Protein AF-A0A800F023-F1 (afdb_monomer)

Solvent-accessible surface area (backbone atoms only — not comparable to full-atom values): 8109 Å² total; per-residue (Å²): 129,87,85,79,75,90,82,80,69,83,89,68,73,66,94,81,78,78,94,58,83,78,62,65,75,63,49,53,81,76,68,58,98,75,68,82,88,55,88,77,64,80,80,66,71,91,44,72,66,50,50,49,52,49,56,52,50,32,42,39,97,89,30,45,70,64,63,44,70,59,45,75,77,73,42,48,64,57,52,52,48,33,52,49,50,31,49,48,19,59,75,70,68,37,67,69,53,32,56,52,28,49,50,54,40,48,51,47,54,46,51,49,26,51,53,31,42,76,70,69,72,48,41,60,68,52,66,76,66,108

Secondary structure (DSSP, 8-state):
-------S-TT---SS---S-TTHHHHHHHH-TT-TTS---SS----HHHHHHHHHHHHSTTS-HHHHH--TTTTHHHHHHHHHHHHHHHHHT-HHHHHHHHHHHHHHHHHHHHHHHHHTS--HHHHHH-

pLDDT: mean 74.65, std 25.83, range [29.56, 98.5]

Nearest PDB structures (foldseek):
  7yh5-assembly1_A  TM=7.026E-01  e=1.419E-05  Mycobacterium tuberculosis
  7yh5-assembly2_D  TM=7.057E-01  e=1.051E-04  Mycobacterium tuberculosis
  6j22-assembly1_B  TM=7.264E-01  e=2.817E-01  Shigella flexneri
  6j22-assembly1_A  TM=6.814E-01  e=2.241E-01  Shigella flexneri
  6j2l-assembly1_B  TM=6.355E-01  e=2.116E-01  Shigella flexneri

Radius of gyration: 15.61 Å; Cα contacts (8 Å, |Δi|>4): 73; chains: 1; bounding box: 34×39×36 Å

Mean predicted aligned error: 10.94 Å

Foldseek 3Di:
DDPDDDDDDLVDDDPDDPPDPDPCVPVVVVPDPPPPVDDDPPPDPPDLVVLLVVLVQLLDPPHRPVSVPDDPVNCVVVLVVLVVQCVVCVVVVPPVSNVVSVVSNSSSVSSHQVNCVVVVHHHVVVVVVD

Structure (mmCIF, N/CA/C/O backbone):
data_AF-A0A800F023-F1
#
_entry.id   AF-A0A800F023-F1
#
loop_
_atom_site.group_PDB
_atom_site.id
_atom_site.type_symbol
_atom_site.label_atom_id
_atom_site.label_alt_id
_atom_site.label_comp_id
_atom_site.label_asym_id
_atom_site.label_entity_id
_atom_site.label_seq_id
_atom_site.pdbx_PDB_ins_code
_atom_site.Cartn_x
_atom_site.Cartn_y
_atom_site.Cartn_z
_atom_site.occupancy
_atom_site.B_iso_or_equiv
_atom_site.auth_seq_id
_atom_site.auth_comp_id
_atom_site.auth_asym_id
_atom_site.auth_atom_id
_atom_site.pdbx_PDB_model_num
ATOM 1 N N . MET A 1 1 ? 2.637 20.011 20.892 1.00 30.45 1 MET A N 1
ATOM 2 C CA . MET A 1 1 ? 3.467 18.819 20.607 1.00 30.45 1 MET A CA 1
ATOM 3 C C . MET A 1 1 ? 4.332 19.155 19.400 1.00 30.45 1 MET A C 1
ATOM 5 O O . MET A 1 1 ? 3.862 19.949 18.590 1.00 30.45 1 MET A O 1
ATOM 9 N N . PRO A 1 2 ? 5.614 18.758 19.343 1.00 33.56 2 PRO A N 1
ATOM 10 C CA . PRO A 1 2 ? 6.570 19.409 18.455 1.00 33.56 2 PRO A CA 1
ATOM 11 C C . PRO A 1 2 ? 6.207 19.152 16.990 1.00 33.56 2 PRO A C 1
ATOM 13 O O . PRO A 1 2 ? 6.059 18.016 16.559 1.00 33.56 2 PRO A O 1
ATOM 16 N N . THR A 1 3 ? 6.065 20.237 16.235 1.00 35.31 3 THR A N 1
ATOM 17 C CA . THR A 1 3 ? 5.846 20.259 14.789 1.00 35.31 3 THR A CA 1
ATOM 18 C C . THR A 1 3 ? 7.129 19.808 14.086 1.00 35.31 3 THR A C 1
ATOM 20 O O . THR A 1 3 ? 7.993 20.630 13.768 1.00 35.31 3 THR A O 1
ATOM 23 N N . GLY A 1 4 ? 7.309 18.501 13.913 1.00 30.45 4 GLY A N 1
ATOM 24 C CA . GLY A 1 4 ? 8.456 17.938 13.206 1.00 30.45 4 GLY A CA 1
ATOM 25 C C . GLY A 1 4 ? 8.356 18.214 11.707 1.00 30.45 4 GLY A C 1
ATOM 26 O O . GLY A 1 4 ? 7.568 17.585 11.013 1.00 30.45 4 GLY A O 1
ATOM 27 N N . ARG A 1 5 ? 9.147 19.160 11.189 1.00 31.42 5 ARG A N 1
ATOM 28 C CA . ARG A 1 5 ? 9.413 19.265 9.746 1.00 31.42 5 ARG A CA 1
ATOM 29 C C . ARG A 1 5 ? 10.478 18.241 9.377 1.00 31.42 5 ARG A C 1
ATOM 31 O O . ARG A 1 5 ? 11.547 18.235 9.984 1.00 31.42 5 ARG A O 1
ATOM 38 N N . CYS A 1 6 ? 10.229 17.442 8.349 1.00 35.22 6 CYS A N 1
ATOM 39 C CA . CYS A 1 6 ? 11.271 16.635 7.730 1.00 35.22 6 CYS A CA 1
ATOM 40 C C . CYS A 1 6 ? 12.153 17.539 6.860 1.00 35.22 6 CYS A C 1
ATOM 42 O O . CYS A 1 6 ? 11.709 18.066 5.844 1.00 35.22 6 CYS A O 1
ATOM 44 N N . TYR A 1 7 ? 13.398 17.740 7.284 1.00 32.88 7 TYR A N 1
ATOM 45 C CA . TYR A 1 7 ? 14.463 18.314 6.466 1.00 32.88 7 TYR A CA 1
ATOM 46 C C . TYR A 1 7 ? 15.395 17.172 6.043 1.00 32.88 7 TYR A C 1
ATOM 48 O O . TYR A 1 7 ? 15.938 16.498 6.915 1.00 32.88 7 TYR A O 1
ATOM 56 N N . GLY A 1 8 ? 15.590 16.950 4.738 1.00 37.47 8 GLY A N 1
ATOM 57 C CA . GLY A 1 8 ? 16.580 15.985 4.240 1.00 37.47 8 GLY A CA 1
ATOM 58 C C . GLY A 1 8 ? 16.325 15.484 2.817 1.00 37.47 8 GLY A C 1
ATOM 59 O O . GLY A 1 8 ? 15.182 15.320 2.403 1.00 37.47 8 GLY A O 1
ATOM 60 N N . ASP A 1 9 ? 17.413 15.257 2.081 1.00 38.66 9 ASP A N 1
ATOM 61 C CA . ASP A 1 9 ? 17.446 14.684 0.734 1.00 38.66 9 ASP A CA 1
ATOM 62 C C . ASP A 1 9 ? 17.118 13.177 0.782 1.00 38.66 9 ASP A C 1
ATOM 64 O O . ASP A 1 9 ? 17.792 12.412 1.478 1.00 38.66 9 ASP A O 1
ATOM 68 N N . CYS A 1 10 ? 16.092 12.753 0.033 1.00 42.31 10 CYS A N 1
ATOM 69 C CA . CYS A 1 10 ? 15.639 11.357 -0.055 1.00 42.31 10 CYS A CA 1
ATOM 70 C C . CYS A 1 10 ? 16.714 10.396 -0.592 1.00 42.31 10 CYS A C 1
ATOM 72 O O . CYS A 1 10 ? 16.550 9.184 -0.490 1.00 42.31 10 CYS A O 1
ATOM 74 N N . SER A 1 11 ? 17.815 10.911 -1.145 1.00 35.72 11 SER A N 1
ATOM 75 C CA . SER A 1 11 ? 18.904 10.108 -1.706 1.00 35.72 11 SER A CA 1
ATOM 76 C C . SER A 1 11 ? 19.918 9.574 -0.683 1.00 35.72 11 SER A C 1
ATOM 78 O O . SER A 1 11 ? 20.825 8.838 -1.068 1.00 35.72 11 SER A O 1
ATOM 80 N N . SER A 1 12 ? 19.802 9.916 0.609 1.00 38.62 12 SER A N 1
ATOM 81 C CA . SER A 1 12 ? 20.855 9.620 1.602 1.00 38.62 12 SER A CA 1
ATOM 82 C C . SER A 1 12 ? 20.393 9.014 2.932 1.00 38.62 12 SER A C 1
ATOM 84 O O . SER A 1 12 ? 21.216 8.854 3.833 1.00 38.62 12 SER A O 1
ATOM 86 N N . ALA A 1 13 ? 19.120 8.637 3.084 1.00 38.56 13 ALA A N 1
ATOM 87 C CA . ALA A 1 13 ? 18.657 8.008 4.320 1.00 38.56 13 ALA A CA 1
ATOM 88 C C . ALA A 1 13 ? 19.188 6.560 4.420 1.00 38.56 13 ALA A C 1
ATOM 90 O O . ALA A 1 13 ? 18.787 5.712 3.619 1.00 38.56 13 ALA A O 1
ATOM 91 N N . PRO A 1 14 ? 20.082 6.238 5.379 1.00 31.98 14 PRO A N 1
ATOM 92 C CA . PRO A 1 14 ? 20.448 4.856 5.632 1.00 31.98 14 PRO A CA 1
ATOM 93 C C . PRO A 1 14 ? 19.210 4.138 6.175 1.00 31.98 14 PRO A C 1
ATOM 95 O O . PRO A 1 14 ? 18.408 4.736 6.895 1.00 31.98 14 PRO A O 1
ATOM 98 N N . MET A 1 15 ? 19.057 2.851 5.846 1.00 39.56 15 MET A N 1
ATOM 99 C CA . MET A 1 15 ? 18.143 1.968 6.572 1.00 39.56 15 MET A CA 1
ATOM 100 C C . MET A 1 15 ? 18.256 2.278 8.071 1.00 39.56 15 MET A C 1
ATOM 102 O O . MET A 1 15 ? 19.366 2.218 8.599 1.00 39.56 15 MET A O 1
ATOM 106 N N . VAL A 1 16 ? 17.120 2.569 8.720 1.00 35.81 16 VAL A N 1
ATOM 107 C CA . VAL A 1 16 ? 16.912 2.743 10.174 1.00 35.81 16 VAL A CA 1
ATOM 108 C C . VAL A 1 16 ? 16.640 4.199 10.616 1.00 35.81 16 VAL A C 1
ATOM 110 O O . VAL A 1 16 ? 17.548 4.997 10.829 1.00 35.81 16 VAL A O 1
ATOM 113 N N . ARG A 1 17 ? 15.347 4.434 10.913 1.00 35.91 17 ARG A N 1
ATOM 114 C CA . ARG A 1 17 ? 14.737 5.459 11.795 1.00 35.91 17 ARG A CA 1
ATOM 115 C C . ARG A 1 17 ? 14.449 6.858 11.226 1.00 35.91 17 ARG A C 1
ATOM 117 O O . ARG A 1 17 ? 15.100 7.833 11.587 1.00 35.91 17 ARG A O 1
ATOM 124 N N . CYS A 1 18 ? 13.307 6.990 10.548 1.00 29.56 18 CYS A N 1
ATOM 125 C CA . CYS A 1 18 ? 12.357 8.039 10.941 1.00 29.56 18 CYS A CA 1
ATOM 126 C C . CYS A 1 18 ? 11.537 7.485 12.118 1.00 29.56 18 CYS A C 1
ATOM 128 O O . CYS A 1 18 ? 10.889 6.461 11.978 1.00 29.56 18 CYS A O 1
ATOM 130 N N . ASN A 1 19 ? 11.651 8.092 13.302 1.00 33.84 19 ASN A N 1
ATOM 131 C CA . ASN A 1 19 ? 10.973 7.661 14.535 1.00 33.84 19 ASN A CA 1
ATOM 132 C C . ASN A 1 19 ? 9.689 8.472 14.773 1.00 33.84 19 ASN A C 1
ATOM 134 O O . ASN A 1 19 ? 9.536 9.135 15.799 1.00 33.84 19 ASN A O 1
ATOM 138 N N . VAL A 1 20 ? 8.821 8.457 13.775 1.00 36.50 20 VAL A N 1
ATOM 139 C CA . VAL A 1 20 ? 7.411 8.857 13.816 1.00 36.50 20 VAL A CA 1
ATOM 140 C C . VAL A 1 20 ? 6.712 7.859 12.898 1.00 36.50 20 VAL A C 1
ATOM 142 O O . VAL A 1 20 ? 7.348 7.485 11.909 1.00 36.50 20 VAL A O 1
ATOM 145 N N . SER A 1 21 ? 5.509 7.389 13.251 1.00 42.50 21 SER A N 1
ATOM 146 C CA . SER A 1 21 ? 4.736 6.422 12.460 1.00 42.50 21 SER A CA 1
ATOM 147 C C . SER A 1 21 ? 4.895 6.694 10.969 1.00 42.50 21 SER A C 1
ATOM 149 O O . SER A 1 21 ? 4.976 7.848 10.520 1.00 42.50 21 SER A O 1
ATOM 151 N N . PHE A 1 22 ? 5.038 5.617 10.212 1.00 43.16 22 PHE A N 1
ATOM 152 C CA 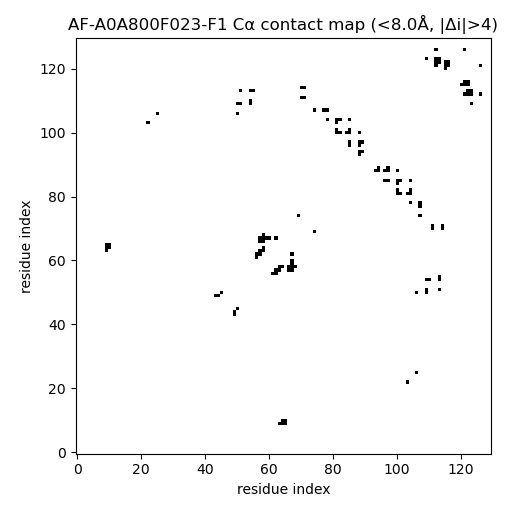. PHE A 1 22 ? 5.475 5.624 8.828 1.00 43.16 22 PHE A CA 1
ATOM 153 C C . PHE A 1 22 ? 4.495 6.196 7.764 1.00 43.16 22 PHE A C 1
ATOM 155 O O . PHE A 1 22 ? 4.951 6.240 6.613 1.00 43.16 22 PHE A O 1
ATOM 162 N N . PRO A 1 23 ? 3.279 6.759 8.027 1.00 45.22 23 PRO A N 1
ATOM 163 C CA . PRO A 1 23 ? 2.394 7.205 6.935 1.00 45.22 23 PRO A CA 1
ATOM 164 C C . PRO A 1 23 ? 2.938 8.358 6.067 1.00 45.22 23 PRO A C 1
ATOM 166 O O . PRO A 1 23 ? 2.371 8.747 5.046 1.00 45.22 23 PRO A O 1
ATOM 169 N N . CYS A 1 24 ? 4.090 8.951 6.400 1.00 41.34 24 CYS A N 1
ATOM 170 C CA . CYS A 1 24 ? 4.573 10.159 5.726 1.00 41.34 24 CYS A CA 1
ATOM 171 C C . CYS A 1 24 ? 4.951 9.975 4.233 1.00 41.34 24 CYS A C 1
ATOM 173 O O . CYS A 1 24 ? 5.175 10.978 3.551 1.00 41.34 24 CYS A O 1
ATOM 175 N N . LEU A 1 25 ? 5.042 8.747 3.704 1.00 49.44 25 LEU A N 1
ATOM 176 C CA . LEU A 1 25 ? 5.367 8.507 2.287 1.00 49.44 25 LEU A CA 1
ATOM 177 C C . LEU A 1 25 ? 4.157 8.648 1.347 1.00 49.44 25 LEU A C 1
AT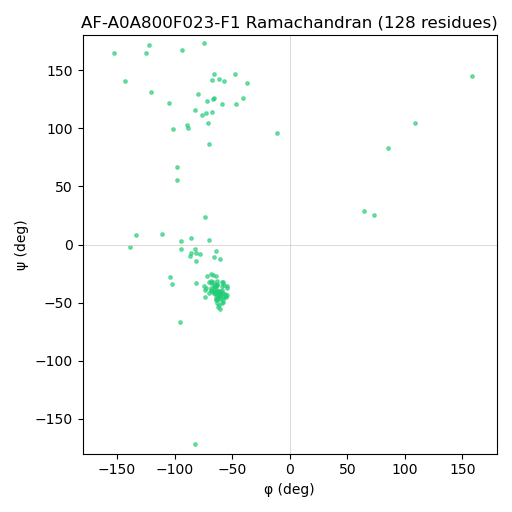OM 179 O O . LEU A 1 25 ? 4.336 9.170 0.246 1.00 49.44 25 LEU A O 1
ATOM 183 N N . VAL A 1 26 ? 2.933 8.309 1.781 1.00 46.91 26 VAL A N 1
ATOM 184 C CA . VAL A 1 26 ? 1.714 8.510 0.969 1.00 46.91 26 VAL A CA 1
ATOM 185 C C . VAL A 1 26 ? 0.902 9.736 1.401 1.00 46.91 26 VAL A C 1
ATOM 187 O O . VAL A 1 26 ? 0.452 10.463 0.507 1.00 46.91 26 VAL A O 1
ATOM 190 N N . GLN A 1 27 ? 0.841 10.114 2.693 1.00 40.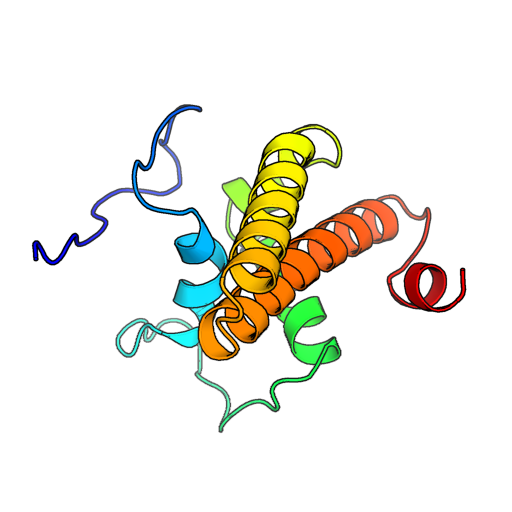03 27 GLN A N 1
ATOM 191 C CA . GLN A 1 27 ? 0.216 11.400 3.084 1.00 40.03 27 GLN A CA 1
ATOM 192 C C . GLN A 1 27 ? 0.869 12.599 2.376 1.00 40.03 27 GLN A C 1
ATOM 194 O O . GLN A 1 27 ? 0.185 13.547 1.993 1.00 40.03 27 GLN A O 1
ATOM 199 N N . ARG A 1 28 ? 2.187 12.591 2.119 1.00 38.25 28 ARG A N 1
ATOM 200 C CA . ARG A 1 28 ? 2.852 13.730 1.448 1.00 38.25 28 ARG A CA 1
ATOM 201 C C . ARG A 1 28 ? 2.378 13.983 0.019 1.00 38.25 28 ARG A C 1
ATOM 203 O O . ARG A 1 28 ? 2.438 15.133 -0.418 1.00 38.25 28 ARG A O 1
ATOM 210 N N . ALA A 1 29 ? 1.897 12.961 -0.692 1.00 41.41 29 ALA A N 1
ATOM 211 C CA . ALA A 1 29 ? 1.315 13.138 -2.023 1.00 41.41 29 ALA A CA 1
ATOM 212 C C . ALA A 1 29 ? -0.020 13.905 -1.970 1.00 41.41 29 ALA A C 1
ATOM 214 O O . ALA A 1 29 ? -0.377 14.582 -2.937 1.00 41.41 29 AL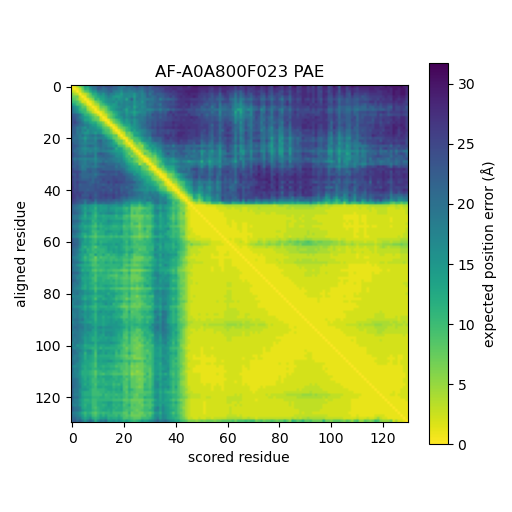A A O 1
ATOM 215 N N . PHE A 1 30 ? -0.726 13.853 -0.837 1.00 40.53 30 PHE A N 1
ATOM 216 C CA . PHE A 1 30 ? -2.033 14.481 -0.655 1.00 40.53 30 PHE A CA 1
ATOM 217 C C . PHE A 1 30 ? -1.983 15.785 0.179 1.00 40.53 30 PHE A C 1
ATOM 219 O O . PHE A 1 30 ? -2.748 16.708 -0.114 1.00 40.53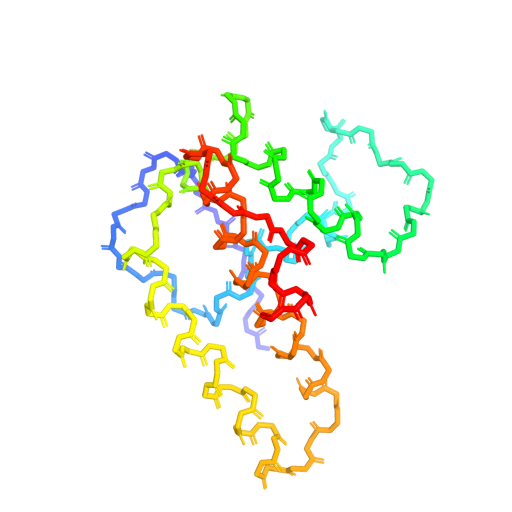 30 PHE A O 1
ATOM 226 N N . ASP A 1 31 ? -1.015 15.957 1.092 1.00 36.00 31 ASP A N 1
ATOM 227 C CA . ASP A 1 31 ? -1.062 16.993 2.148 1.00 36.00 31 ASP A CA 1
ATOM 228 C C . ASP A 1 31 ? -0.055 18.163 2.044 1.00 36.00 31 ASP A C 1
ATOM 230 O O . ASP A 1 31 ? 0.032 18.996 2.951 1.00 36.00 31 ASP A O 1
ATOM 234 N N . HIS A 1 32 ? 0.696 18.326 0.946 1.00 36.72 32 HIS A N 1
ATOM 235 C CA . HIS A 1 32 ? 1.595 19.485 0.770 1.00 36.72 32 HIS A CA 1
ATOM 236 C C . HIS A 1 32 ? 1.030 20.590 -0.144 1.00 36.72 32 HIS A C 1
ATOM 238 O O . HIS A 1 32 ? 1.173 20.511 -1.362 1.00 36.72 32 HIS A O 1
ATOM 244 N N . PRO A 1 33 ? 0.462 21.696 0.392 1.00 38.00 33 PRO A N 1
ATOM 245 C CA . PRO A 1 33 ? 0.028 22.857 -0.394 1.00 38.00 33 PRO A CA 1
ATOM 246 C C . PRO A 1 33 ? 1.148 23.759 -0.941 1.00 38.00 33 PRO A C 1
ATOM 248 O O . PRO A 1 33 ? 0.894 24.927 -1.224 1.00 38.00 33 PRO A O 1
ATOM 251 N N . GLY A 1 34 ? 2.370 23.244 -1.111 1.00 37.66 34 GLY A N 1
ATOM 252 C CA . GLY A 1 34 ? 3.542 24.056 -1.463 1.00 37.66 34 GLY A CA 1
ATOM 253 C C . GLY A 1 34 ? 4.509 23.471 -2.493 1.00 37.66 34 GLY A C 1
ATOM 254 O O . GLY A 1 34 ? 5.462 24.164 -2.836 1.00 37.66 34 GLY A O 1
ATOM 255 N N . ASP A 1 35 ? 4.295 22.254 -2.999 1.00 45.12 35 ASP A N 1
ATOM 256 C CA . ASP A 1 35 ? 5.078 21.740 -4.129 1.00 45.12 35 ASP A CA 1
ATOM 257 C C . ASP A 1 35 ? 4.401 22.152 -5.442 1.00 45.12 35 ASP A C 1
ATOM 259 O O . ASP A 1 35 ? 3.391 21.586 -5.854 1.00 45.12 35 ASP A O 1
ATOM 263 N N . THR A 1 36 ? 4.919 23.204 -6.073 1.00 44.81 36 THR A N 1
ATOM 264 C CA . THR A 1 36 ? 4.412 23.738 -7.345 1.00 44.81 36 THR A CA 1
ATOM 265 C C . THR A 1 36 ? 5.000 23.034 -8.570 1.00 44.81 36 THR A C 1
ATOM 267 O O . THR A 1 36 ? 4.732 23.463 -9.693 1.00 44.81 36 THR A O 1
ATOM 270 N N . SER A 1 37 ? 5.796 21.971 -8.391 1.00 45.28 37 SER A N 1
ATOM 271 C CA . SER A 1 37 ? 6.438 21.263 -9.507 1.00 45.28 37 SER A CA 1
ATOM 272 C C . SER A 1 37 ? 5.573 20.168 -10.144 1.00 45.28 37 SER A C 1
ATOM 274 O O . SER A 1 37 ? 5.887 19.716 -11.245 1.00 45.28 37 SER A O 1
ATOM 276 N N . MET A 1 38 ? 4.439 19.808 -9.532 1.00 43.00 38 MET A N 1
ATOM 277 C CA . MET A 1 38 ? 3.414 18.971 -10.157 1.00 43.00 38 MET A CA 1
ATOM 278 C C . MET A 1 38 ? 2.075 19.716 -10.220 1.00 43.00 38 MET A C 1
ATOM 280 O O . MET A 1 38 ? 1.634 20.255 -9.202 1.00 43.00 38 MET A O 1
ATOM 284 N N . PRO A 1 39 ? 1.391 19.756 -11.381 1.00 38.38 39 PRO A N 1
ATOM 285 C CA . PRO A 1 39 ? 0.041 20.296 -11.441 1.00 38.38 39 PRO A CA 1
ATOM 286 C C . PRO A 1 39 ? -0.841 19.480 -10.495 1.00 38.38 39 PRO A C 1
ATOM 288 O O . PRO A 1 39 ? -0.955 18.266 -10.653 1.00 38.38 39 PRO A O 1
ATOM 291 N N . ARG A 1 40 ? -1.447 20.138 -9.499 1.00 46.72 40 ARG A N 1
ATOM 292 C CA . ARG A 1 40 ? -2.539 19.534 -8.736 1.00 46.72 40 ARG A CA 1
ATOM 293 C C . ARG A 1 40 ? -3.718 19.391 -9.692 1.00 46.72 40 ARG A C 1
ATOM 295 O O . ARG A 1 40 ? -4.213 20.426 -10.141 1.00 46.72 40 ARG A O 1
ATOM 302 N N . PRO A 1 41 ? -4.138 18.164 -10.037 1.00 45.44 41 PRO A N 1
ATOM 303 C CA . PRO A 1 41 ? -5.372 18.005 -10.777 1.00 45.44 41 PRO A CA 1
ATOM 304 C C . PRO A 1 41 ? -6.515 18.557 -9.922 1.00 45.44 41 PRO A C 1
ATOM 306 O O . PRO A 1 41 ? -6.497 18.426 -8.694 1.00 45.44 41 PRO A O 1
ATOM 309 N N . ASP A 1 42 ? -7.477 19.207 -10.571 1.00 52.34 42 ASP A N 1
ATOM 310 C CA . ASP A 1 42 ? -8.765 19.564 -9.981 1.00 52.34 42 ASP A CA 1
ATOM 311 C C . ASP A 1 42 ? -9.294 18.322 -9.256 1.00 52.34 42 ASP A C 1
ATOM 313 O O . ASP A 1 42 ? -9.365 17.273 -9.890 1.00 52.34 42 ASP A O 1
ATOM 317 N N 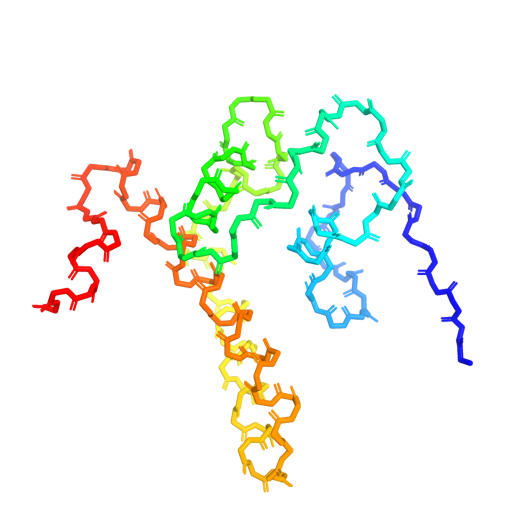. THR A 1 43 ? -9.526 18.425 -7.936 1.00 48.34 43 THR A N 1
ATOM 318 C CA . THR A 1 43 ? -9.665 17.320 -6.964 1.00 48.34 43 THR A CA 1
ATOM 319 C C . THR A 1 43 ? -9.794 15.948 -7.629 1.00 48.34 43 THR A C 1
ATOM 321 O O . THR A 1 43 ? -10.907 15.596 -8.037 1.00 48.34 43 THR A O 1
ATOM 324 N N . PRO A 1 44 ? -8.694 15.181 -7.779 1.00 53.25 44 PRO A N 1
ATOM 325 C CA . PRO A 1 44 ? -8.811 13.842 -8.320 1.00 53.25 44 PRO A CA 1
ATOM 326 C C . PRO A 1 44 ? -9.786 13.086 -7.424 1.00 53.25 44 PRO A C 1
ATOM 328 O O . PRO A 1 44 ? -9.805 13.273 -6.199 1.00 53.25 44 PRO A O 1
ATOM 331 N N . SER A 1 45 ? -10.633 12.268 -8.037 1.00 57.66 45 SER A N 1
ATOM 332 C CA . SER A 1 45 ? -11.367 11.266 -7.287 1.00 57.66 45 SER A CA 1
ATOM 333 C C . SER A 1 45 ? -10.384 10.517 -6.372 1.00 57.66 45 SER A C 1
ATOM 335 O O . SER A 1 45 ? -9.195 10.413 -6.656 1.00 57.66 45 SER A O 1
ATOM 337 N N . ARG A 1 46 ? -10.831 10.086 -5.194 1.00 74.25 46 ARG A N 1
ATOM 338 C CA . ARG A 1 46 ? -10.011 9.244 -4.312 1.00 74.25 46 ARG A CA 1
ATOM 339 C C . ARG A 1 46 ? -10.428 7.801 -4.541 1.00 74.25 46 ARG A C 1
ATOM 341 O O . ARG A 1 46 ? -11.097 7.212 -3.699 1.00 74.25 46 ARG A O 1
ATOM 348 N N . THR A 1 47 ? -10.152 7.293 -5.741 1.00 89.50 47 THR A N 1
ATOM 349 C CA . THR A 1 47 ? -10.441 5.897 -6.092 1.00 89.50 47 THR A CA 1
ATOM 350 C C . THR A 1 47 ? -9.230 5.002 -5.855 1.00 89.50 47 THR A C 1
ATOM 352 O O . THR A 1 47 ? -8.105 5.474 -5.675 1.00 89.50 47 THR A O 1
ATOM 355 N N . VAL A 1 48 ? -9.457 3.690 -5.883 1.00 89.06 48 VAL A N 1
ATOM 356 C CA . VAL A 1 48 ? -8.368 2.706 -5.859 1.00 89.06 48 VAL A CA 1
ATOM 357 C C . VAL A 1 48 ? -7.500 2.849 -7.114 1.00 89.06 48 VAL A C 1
ATOM 359 O O . VAL A 1 48 ? -6.282 2.704 -7.044 1.00 89.06 48 VAL A O 1
ATOM 362 N N . GLU A 1 49 ? -8.096 3.202 -8.252 1.00 90.94 49 GLU A N 1
ATOM 363 C CA . GLU A 1 49 ? -7.391 3.474 -9.505 1.00 90.94 49 GLU A CA 1
ATOM 364 C C . GLU A 1 49 ? -6.445 4.676 -9.381 1.00 90.94 49 GLU A C 1
ATOM 366 O O . GLU A 1 49 ? -5.316 4.627 -9.873 1.00 90.94 49 GLU A O 1
ATOM 371 N N . ASP A 1 50 ? -6.866 5.726 -8.674 1.00 87.69 50 ASP A N 1
ATOM 372 C CA . ASP A 1 50 ? -6.021 6.891 -8.401 1.00 87.69 50 ASP A CA 1
ATOM 373 C C . ASP A 1 50 ? -4.832 6.517 -7.500 1.00 87.69 50 ASP A C 1
ATOM 375 O O . ASP A 1 50 ? -3.704 6.945 -7.756 1.00 87.69 50 ASP A O 1
ATOM 379 N N . LEU A 1 51 ? -5.046 5.664 -6.491 1.00 88.44 51 LEU A N 1
ATOM 380 C CA . LEU A 1 51 ? -3.968 5.141 -5.643 1.00 88.44 51 LEU A CA 1
ATOM 381 C C . LEU A 1 51 ? -2.969 4.291 -6.446 1.00 88.44 51 LEU A C 1
ATOM 383 O O . LEU A 1 51 ? -1.757 4.493 -6.331 1.00 88.44 51 LEU A O 1
ATOM 387 N N . LEU A 1 52 ? -3.461 3.387 -7.298 1.00 91.81 52 LEU A N 1
ATOM 388 C CA . LEU A 1 52 ? -2.628 2.591 -8.206 1.00 91.81 52 LEU A CA 1
ATOM 389 C C . LEU A 1 52 ? -1.756 3.494 -9.089 1.00 91.81 52 LEU A C 1
ATOM 391 O O . LEU A 1 52 ? -0.549 3.269 -9.202 1.00 91.81 52 LEU A O 1
ATOM 395 N N . ALA A 1 53 ? -2.341 4.552 -9.657 1.00 90.19 53 ALA A N 1
ATOM 396 C CA . ALA A 1 53 ? -1.622 5.515 -10.488 1.00 90.19 53 ALA A CA 1
ATOM 397 C C . ALA A 1 53 ? -0.562 6.306 -9.698 1.00 90.19 53 ALA A C 1
ATOM 399 O O . ALA A 1 53 ? 0.518 6.596 -10.222 1.00 90.19 53 ALA A O 1
ATOM 400 N N . VAL A 1 54 ? -0.835 6.648 -8.433 1.00 87.06 54 VAL A N 1
ATOM 401 C CA . VAL A 1 54 ? 0.154 7.289 -7.552 1.00 87.06 54 VAL A CA 1
ATOM 402 C C . VAL A 1 54 ? 1.344 6.361 -7.312 1.00 87.06 54 VAL A C 1
ATOM 404 O O . VAL A 1 54 ? 2.479 6.792 -7.522 1.00 87.06 54 VAL A O 1
ATOM 407 N N . VAL A 1 55 ? 1.107 5.106 -6.923 1.00 89.50 55 VAL A N 1
ATOM 408 C CA . VAL A 1 55 ? 2.178 4.127 -6.663 1.00 89.50 55 VAL A CA 1
ATOM 409 C C . VAL A 1 55 ? 2.989 3.844 -7.929 1.00 89.50 55 VAL A C 1
ATOM 411 O O . VAL A 1 55 ? 4.220 3.815 -7.875 1.00 89.50 55 VAL A O 1
ATOM 414 N N . GLU A 1 56 ? 2.333 3.723 -9.086 1.00 91.88 56 GLU A N 1
ATOM 415 C CA . GLU A 1 56 ? 3.017 3.570 -10.373 1.00 91.88 56 GLU A CA 1
ATOM 416 C C . GLU A 1 56 ? 3.953 4.755 -10.652 1.00 91.88 56 GLU A C 1
ATOM 418 O O . GLU A 1 56 ? 5.143 4.553 -10.906 1.00 91.88 56 GLU A O 1
ATOM 423 N N . ARG A 1 57 ? 3.453 5.989 -10.512 1.00 87.62 57 ARG A N 1
ATOM 424 C CA . ARG A 1 57 ? 4.242 7.210 -10.729 1.00 87.62 57 ARG A CA 1
ATOM 425 C C . ARG A 1 57 ? 5.411 7.335 -9.751 1.00 87.62 57 ARG A C 1
ATOM 427 O O . ARG A 1 57 ? 6.494 7.759 -10.156 1.00 87.62 57 ARG A O 1
ATOM 434 N N . LEU A 1 58 ? 5.216 6.980 -8.480 1.00 84.50 58 LEU A N 1
ATOM 435 C CA . LEU A 1 58 ? 6.282 7.000 -7.471 1.00 84.50 58 LEU A CA 1
ATOM 436 C C . LEU A 1 58 ? 7.413 6.026 -7.813 1.00 84.50 58 LEU A C 1
ATOM 438 O O . LEU A 1 58 ? 8.571 6.313 -7.517 1.00 84.50 58 LEU A O 1
ATOM 442 N N . ARG A 1 59 ? 7.099 4.908 -8.472 1.00 90.25 59 ARG A N 1
ATOM 443 C CA . ARG A 1 59 ? 8.058 3.844 -8.801 1.00 90.25 59 ARG A CA 1
ATOM 444 C C . ARG A 1 59 ? 8.673 3.955 -10.199 1.00 90.25 59 ARG A C 1
ATOM 446 O O . ARG A 1 59 ? 9.572 3.182 -10.532 1.00 90.25 59 ARG A O 1
ATOM 453 N N . ASP A 1 60 ? 8.244 4.916 -11.011 1.00 89.31 60 ASP A N 1
ATOM 454 C CA . ASP A 1 60 ? 8.801 5.163 -12.343 1.00 89.31 60 ASP A CA 1
ATOM 455 C C . ASP A 1 60 ? 10.189 5.837 -12.314 1.00 89.31 60 ASP A C 1
ATOM 457 O O . ASP A 1 60 ? 10.729 6.228 -11.275 1.00 89.31 60 ASP A O 1
ATOM 461 N N . ALA A 1 61 ? 10.821 5.967 -13.486 1.00 87.38 61 ALA A N 1
ATOM 462 C CA . ALA A 1 61 ? 12.187 6.489 -13.617 1.00 87.38 61 ALA A CA 1
ATOM 463 C C . ALA A 1 61 ? 12.369 7.910 -13.038 1.00 87.38 61 ALA A C 1
ATOM 465 O O . ALA A 1 61 ? 13.436 8.223 -12.512 1.00 87.38 61 ALA A O 1
ATOM 466 N N . GLY A 1 62 ? 11.331 8.751 -13.102 1.00 81.25 62 GLY A N 1
ATOM 467 C CA . GLY A 1 62 ? 11.303 10.092 -12.501 1.00 81.25 62 GLY A CA 1
ATOM 468 C C . GLY A 1 62 ? 10.685 10.152 -11.099 1.00 81.25 62 GLY A C 1
ATOM 469 O O . GLY A 1 62 ? 10.535 11.244 -10.561 1.00 81.25 62 GLY A O 1
ATOM 470 N N . GLY A 1 63 ? 10.295 9.005 -10.541 1.00 77.31 63 GLY A N 1
ATOM 471 C CA . GLY A 1 63 ? 9.676 8.894 -9.228 1.00 77.31 63 GLY A CA 1
ATOM 472 C C . GLY A 1 63 ? 10.681 8.890 -8.073 1.00 77.31 63 GLY A C 1
ATOM 473 O O . GLY A 1 63 ? 11.883 9.122 -8.243 1.00 77.31 63 GLY A O 1
ATOM 474 N N . CYS A 1 64 ? 10.173 8.612 -6.878 1.00 82.75 64 CYS A N 1
ATOM 475 C CA . CYS A 1 64 ? 10.953 8.537 -5.652 1.00 82.75 64 CYS A CA 1
ATOM 476 C C . CYS A 1 64 ? 11.946 7.355 -5.706 1.00 82.75 64 CYS A C 1
ATOM 478 O O . CYS A 1 64 ? 11.535 6.214 -5.936 1.00 82.75 64 CYS A O 1
ATOM 480 N N . PRO A 1 65 ? 13.256 7.581 -5.472 1.00 80.56 65 PRO A N 1
ATOM 481 C CA . PRO A 1 65 ? 14.251 6.508 -5.498 1.00 80.56 65 PRO A CA 1
ATOM 482 C C . PRO A 1 65 ? 13.961 5.376 -4.507 1.00 80.56 65 PRO A C 1
ATOM 484 O O . PRO A 1 65 ? 14.081 4.212 -4.877 1.00 80.56 65 PRO A O 1
ATOM 487 N N . TRP A 1 66 ? 13.527 5.714 -3.287 1.00 83.88 66 TRP A N 1
ATOM 488 C CA . TRP A 1 66 ? 13.205 4.723 -2.258 1.00 83.88 66 TRP A CA 1
ATOM 489 C C . TRP A 1 66 ? 12.022 3.851 -2.677 1.00 83.88 66 TRP A C 1
ATOM 491 O O . TRP A 1 66 ? 12.128 2.629 -2.605 1.00 83.88 66 TRP A O 1
ATOM 501 N N . ASP A 1 67 ? 10.936 4.456 -3.176 1.00 84.00 67 ASP A N 1
ATOM 502 C CA . ASP A 1 67 ? 9.745 3.716 -3.609 1.00 84.00 67 ASP A CA 1
ATOM 503 C C . ASP A 1 67 ? 10.089 2.755 -4.742 1.00 84.00 67 ASP A C 1
ATOM 505 O O . ASP A 1 67 ? 9.668 1.600 -4.721 1.00 84.00 67 ASP A O 1
ATOM 509 N N . ARG A 1 68 ? 10.895 3.202 -5.712 1.00 87.81 68 ARG A N 1
ATOM 510 C CA . ARG A 1 68 ? 11.331 2.393 -6.858 1.00 87.81 68 ARG A CA 1
ATOM 511 C C . ARG A 1 68 ? 12.173 1.180 -6.458 1.00 87.81 68 ARG A C 1
ATOM 513 O O . ARG A 1 68 ? 12.071 0.137 -7.099 1.00 87.81 68 ARG A O 1
ATOM 520 N N . GLU A 1 69 ? 12.994 1.301 -5.419 1.00 90.56 69 GLU A N 1
ATOM 521 C CA . GLU A 1 69 ? 13.868 0.221 -4.941 1.00 90.56 69 GLU A CA 1
ATOM 522 C C . GLU A 1 69 ? 13.130 -0.845 -4.112 1.00 90.56 69 GLU A C 1
ATOM 524 O O . GLU A 1 69 ? 13.706 -1.896 -3.818 1.00 90.56 69 GLU A O 1
ATOM 529 N N . GLN A 1 70 ? 11.854 -0.626 -3.763 1.00 93.19 70 GLN A N 1
ATOM 530 C CA . GLN A 1 70 ? 11.103 -1.578 -2.946 1.00 93.19 70 GLN A CA 1
ATOM 531 C C . GLN A 1 70 ? 10.828 -2.904 -3.660 1.00 93.19 70 GLN A C 1
ATOM 533 O O . GLN A 1 70 ? 10.488 -2.956 -4.848 1.00 93.19 70 GLN A O 1
ATOM 538 N N . THR A 1 71 ? 10.915 -3.970 -2.868 1.00 95.94 71 THR A N 1
ATOM 539 C CA . THR A 1 71 ? 10.643 -5.364 -3.219 1.00 95.94 71 THR A CA 1
ATOM 540 C C . THR A 1 71 ? 9.607 -5.937 -2.256 1.00 95.94 71 THR A C 1
ATOM 542 O O . THR A 1 71 ? 9.409 -5.410 -1.162 1.00 95.94 71 THR A O 1
ATOM 545 N N . HIS A 1 72 ? 9.011 -7.083 -2.594 1.00 97.81 72 HIS A N 1
ATOM 546 C CA . HIS A 1 72 ? 8.128 -7.779 -1.655 1.00 97.81 72 HIS A CA 1
ATOM 547 C C . HIS A 1 72 ? 8.800 -8.056 -0.308 1.00 97.81 72 HIS A C 1
ATOM 549 O O . HIS A 1 72 ? 8.139 -8.007 0.719 1.00 97.81 72 HIS A O 1
ATOM 555 N N . ALA A 1 73 ? 10.104 -8.354 -0.303 1.00 97.81 73 ALA A N 1
ATOM 556 C CA . ALA A 1 73 ? 10.839 -8.671 0.914 1.00 97.81 73 ALA A CA 1
ATOM 557 C C . ALA A 1 73 ? 11.113 -7.433 1.778 1.00 97.81 73 ALA A C 1
ATOM 559 O O . ALA A 1 73 ? 11.031 -7.535 3.002 1.00 97.81 73 ALA A O 1
ATOM 560 N N . SER A 1 74 ? 11.428 -6.291 1.158 1.00 91.75 74 SER A N 1
ATOM 561 C CA . SER A 1 74 ? 11.728 -5.053 1.885 1.00 91.75 74 SER A CA 1
ATOM 562 C C . SER A 1 74 ? 10.487 -4.422 2.514 1.00 91.75 74 SER A C 1
ATOM 564 O O . SER A 1 74 ? 10.624 -3.795 3.555 1.00 91.75 74 SER A O 1
ATOM 566 N N . LEU A 1 75 ? 9.298 -4.655 1.945 1.00 94.38 75 LEU A N 1
ATOM 567 C CA . LEU A 1 75 ? 8.020 -4.133 2.453 1.00 94.38 75 LEU A CA 1
ATOM 568 C C . LEU A 1 75 ? 7.355 -4.999 3.534 1.00 94.38 75 LEU A C 1
ATOM 570 O O . LEU A 1 75 ? 6.376 -4.579 4.142 1.00 94.38 75 LEU A O 1
ATOM 574 N N . ARG A 1 76 ? 7.881 -6.198 3.828 1.00 95.12 76 ARG A N 1
ATOM 575 C CA . ARG A 1 76 ? 7.313 -7.083 4.868 1.00 95.12 76 ARG A CA 1
ATOM 576 C C . ARG A 1 76 ? 7.173 -6.419 6.244 1.00 95.12 76 ARG A C 1
ATOM 578 O O . ARG A 1 76 ? 6.158 -6.681 6.883 1.00 95.12 76 ARG A O 1
ATOM 585 N N . PRO A 1 77 ? 8.161 -5.645 6.742 1.00 91.19 77 PRO A N 1
ATOM 586 C CA . PRO A 1 77 ? 8.035 -4.992 8.039 1.00 91.19 77 PRO A CA 1
ATOM 587 C C . PRO A 1 77 ? 6.896 -3.974 8.051 1.00 91.19 77 PRO A C 1
ATOM 589 O O . PRO A 1 77 ? 6.111 -3.998 8.986 1.00 91.19 77 PRO A O 1
ATOM 592 N N . ASN A 1 78 ? 6.765 -3.172 6.989 1.00 86.50 78 ASN A N 1
ATOM 593 C CA . ASN A 1 78 ? 5.687 -2.195 6.847 1.00 86.50 78 ASN A CA 1
ATOM 594 C C . ASN A 1 78 ? 4.323 -2.883 6.830 1.00 86.50 78 ASN A C 1
ATOM 596 O O . ASN A 1 78 ? 3.489 -2.583 7.664 1.00 86.50 78 ASN A O 1
ATOM 600 N N . LEU A 1 79 ? 4.131 -3.894 5.975 1.00 94.44 79 LEU A N 1
ATOM 601 C CA . LEU A 1 79 ? 2.875 -4.650 5.936 1.00 94.44 79 LEU A CA 1
ATOM 602 C C . LEU A 1 79 ? 2.482 -5.220 7.311 1.00 94.44 79 LEU A C 1
ATOM 604 O O . LEU A 1 79 ? 1.300 -5.265 7.645 1.00 94.44 79 LEU A O 1
ATOM 608 N N . LEU A 1 80 ? 3.464 -5.676 8.097 1.00 95.25 80 LEU A N 1
ATOM 609 C CA . LEU A 1 80 ? 3.229 -6.180 9.447 1.00 95.25 80 LEU A CA 1
ATOM 610 C C . LEU A 1 80 ? 2.833 -5.061 10.421 1.00 95.25 80 LEU A C 1
ATOM 612 O O . LEU A 1 80 ? 1.944 -5.285 11.232 1.00 95.25 80 LEU A O 1
ATOM 616 N N . GLU A 1 81 ? 3.493 -3.906 10.346 1.00 90.69 81 GLU A N 1
ATOM 617 C CA . GLU A 1 81 ? 3.222 -2.719 11.168 1.00 90.69 81 GLU A CA 1
ATOM 618 C C . GLU A 1 81 ? 1.794 -2.211 10.944 1.00 90.69 81 GLU A C 1
ATOM 620 O O . GLU A 1 81 ? 1.006 -2.278 11.885 1.00 90.69 81 GLU A O 1
ATOM 625 N N . GLU A 1 82 ? 1.409 -1.914 9.695 1.00 92.06 82 GLU A N 1
ATOM 626 C CA . GLU A 1 82 ? 0.048 -1.441 9.370 1.00 92.06 82 GLU A CA 1
ATOM 627 C C . GLU A 1 82 ? -1.019 -2.470 9.792 1.00 92.06 82 GLU A C 1
ATOM 629 O O . GLU A 1 82 ? -2.106 -2.143 10.259 1.00 92.06 82 GLU A O 1
ATOM 634 N N . SER A 1 83 ? -0.708 -3.770 9.665 1.00 97.62 83 SER A N 1
ATOM 635 C CA . SER A 1 83 ? -1.620 -4.827 10.121 1.00 97.62 83 SER A CA 1
ATOM 636 C C . SER A 1 83 ? -1.829 -4.790 11.636 1.00 97.62 83 SER A C 1
ATOM 638 O O . SER A 1 83 ? -2.924 -5.097 12.103 1.00 97.62 83 SER A O 1
ATOM 640 N N . TYR A 1 84 ? -0.795 -4.463 12.415 1.00 97.38 84 TYR A N 1
ATOM 641 C CA . TYR A 1 84 ? -0.917 -4.319 13.864 1.00 97.38 84 TYR A CA 1
ATOM 642 C C . TYR A 1 84 ? -1.626 -3.025 14.257 1.00 97.38 84 TYR A C 1
ATOM 644 O O . TYR A 1 84 ? -2.404 -3.067 15.206 1.00 97.38 84 TYR A O 1
ATOM 652 N N . GLU A 1 85 ? -1.421 -1.930 13.531 1.00 90.69 85 GLU A N 1
ATOM 653 C CA . GLU A 1 85 ? -2.121 -0.662 13.774 1.00 90.69 85 GLU A CA 1
ATOM 654 C C . GLU A 1 85 ? -3.628 -0.803 13.483 1.00 90.69 85 GLU A C 1
ATOM 656 O O . GLU A 1 85 ? -4.453 -0.441 14.324 1.00 90.69 85 GLU A O 1
ATOM 661 N N . VAL A 1 86 ? -4.016 -1.496 12.401 1.00 97.69 86 VAL A N 1
ATOM 662 C CA . VAL A 1 86 ? -5.423 -1.882 12.154 1.00 97.69 86 VAL A CA 1
ATOM 663 C C . VAL A 1 86 ? -6.001 -2.696 13.318 1.00 97.69 86 VAL A C 1
ATOM 665 O O . VAL A 1 86 ? -7.138 -2.468 13.739 1.00 97.69 86 VAL A O 1
ATOM 668 N N . LEU A 1 87 ? -5.246 -3.670 13.839 1.00 98.38 87 LEU A N 1
ATOM 669 C CA . LEU A 1 87 ? -5.692 -4.485 14.974 1.00 98.38 87 LEU A CA 1
ATOM 670 C C . LEU A 1 87 ? -5.826 -3.655 16.256 1.00 98.38 87 LEU A C 1
ATOM 672 O O . LEU A 1 87 ? -6.796 -3.836 16.988 1.00 98.38 87 LEU A O 1
ATOM 676 N N . GLU A 1 88 ? -4.900 -2.733 16.511 1.00 95.69 88 GLU A N 1
ATOM 677 C CA . GLU A 1 88 ? -4.971 -1.820 17.652 1.00 95.69 88 GLU A CA 1
ATOM 678 C C . GLU A 1 88 ? -6.204 -0.911 17.558 1.00 95.69 88 GLU A C 1
ATOM 680 O O . GLU A 1 88 ? -6.955 -0.799 18.530 1.00 95.69 88 GLU A O 1
ATOM 685 N N . ALA A 1 89 ? -6.485 -0.339 16.385 1.00 95.62 89 ALA A N 1
ATOM 686 C CA . ALA A 1 89 ? -7.680 0.472 16.159 1.00 95.62 89 ALA A CA 1
ATOM 687 C C . ALA A 1 89 ? -8.979 -0.322 16.398 1.00 95.62 89 ALA A C 1
ATOM 689 O O . ALA A 1 89 ? -9.918 0.178 17.028 1.00 95.62 89 ALA A O 1
ATOM 690 N N . LEU A 1 90 ? -9.022 -1.589 15.963 1.00 98.12 90 LEU A N 1
ATOM 691 C CA . LEU A 1 90 ? -10.135 -2.504 16.241 1.00 98.12 90 LEU A CA 1
ATOM 692 C C . LEU A 1 90 ? -10.302 -2.779 17.740 1.00 98.12 90 LEU A C 1
ATOM 694 O O . LEU A 1 90 ? -11.424 -2.709 18.249 1.00 98.12 90 LEU A O 1
ATOM 698 N N . ASP A 1 91 ? -9.210 -3.077 18.444 1.00 98.50 91 ASP A N 1
ATOM 699 C CA . ASP A 1 91 ? -9.218 -3.380 19.880 1.00 98.50 91 ASP A CA 1
ATOM 700 C C . ASP A 1 91 ? -9.661 -2.169 20.719 1.00 98.50 91 ASP A C 1
ATOM 702 O O . ASP A 1 91 ? -10.354 -2.322 21.732 1.00 98.50 91 ASP A O 1
ATOM 706 N N . LEU A 1 92 ? -9.297 -0.960 20.286 1.00 98.06 92 LEU A N 1
ATOM 707 C CA . LEU A 1 92 ? -9.682 0.299 20.925 1.00 98.06 92 LEU A CA 1
ATOM 708 C C . LEU A 1 92 ? -11.088 0.778 20.530 1.00 98.06 92 LEU A C 1
ATOM 710 O O . LEU A 1 92 ? -11.648 1.643 21.209 1.00 98.06 92 LEU A O 1
ATOM 714 N N . GLY A 1 93 ? -11.678 0.213 19.473 1.00 97.88 93 GLY A N 1
ATOM 715 C CA . GLY A 1 93 ? -12.951 0.672 18.917 1.00 97.88 93 GLY A CA 1
ATOM 716 C C . GLY A 1 93 ? -12.873 2.088 18.339 1.00 97.88 93 GLY A C 1
ATOM 717 O O . GLY A 1 93 ? -13.873 2.811 18.362 1.00 97.88 93 GLY A O 1
ATOM 718 N N . ASP A 1 94 ? -11.694 2.491 17.864 1.00 97.38 94 ASP A N 1
ATOM 719 C CA . ASP A 1 94 ? -11.444 3.808 17.286 1.00 97.38 94 ASP A CA 1
ATOM 720 C C . ASP A 1 94 ? -11.734 3.771 15.782 1.00 97.38 94 ASP A C 1
ATOM 722 O O . ASP A 1 94 ? -10.972 3.220 14.991 1.00 97.38 94 ASP A O 1
ATOM 726 N N . ALA A 1 95 ? -12.889 4.313 15.394 1.00 97.00 95 ALA A N 1
ATOM 727 C CA . ALA A 1 95 ? -13.346 4.287 14.009 1.00 97.00 95 ALA A CA 1
ATOM 728 C C . ALA A 1 95 ? -12.517 5.192 13.086 1.00 97.00 95 ALA A C 1
ATOM 730 O O . ALA A 1 95 ? -12.362 4.851 11.916 1.00 97.00 95 ALA A O 1
ATOM 731 N N . ASP A 1 96 ? -11.996 6.308 13.605 1.00 92.62 96 ASP A N 1
ATOM 732 C CA . ASP A 1 96 ? -11.212 7.255 12.810 1.00 92.62 96 ASP A CA 1
ATOM 733 C C . ASP A 1 96 ? -9.828 6.655 12.528 1.00 92.62 96 ASP A C 1
ATOM 735 O O . ASP A 1 96 ? -9.391 6.630 11.378 1.00 92.62 96 ASP A O 1
ATOM 739 N N . ALA A 1 97 ? -9.189 6.078 13.554 1.00 87.94 97 ALA A N 1
ATOM 740 C CA . ALA A 1 97 ? -7.939 5.342 13.377 1.00 87.94 97 ALA A CA 1
ATOM 741 C C . ALA A 1 97 ? -8.136 4.138 12.447 1.00 87.94 97 ALA A C 1
ATOM 743 O O . ALA A 1 97 ? -7.360 3.931 11.526 1.00 87.94 97 ALA A O 1
ATOM 744 N N . LEU A 1 98 ? -9.220 3.373 12.611 1.00 96.44 98 LEU A N 1
ATOM 745 C CA . LEU A 1 98 ? -9.474 2.214 11.754 1.00 96.44 98 LEU A CA 1
ATOM 746 C C . LEU A 1 98 ? -9.579 2.590 10.268 1.00 96.44 98 LEU A C 1
ATOM 748 O O . LEU A 1 98 ? -9.104 1.837 9.420 1.00 96.44 98 LEU A O 1
ATOM 752 N N . GLU A 1 99 ? -10.210 3.721 9.940 1.00 93.69 99 GLU A N 1
ATOM 753 C CA . GLU A 1 99 ? -10.272 4.219 8.561 1.00 93.69 99 GLU A CA 1
ATOM 754 C C . GLU A 1 99 ? -8.878 4.572 8.020 1.00 93.69 99 GLU A C 1
ATOM 756 O O . GLU A 1 99 ? -8.559 4.198 6.888 1.00 93.69 99 GLU A O 1
ATOM 761 N N . GLU A 1 100 ? -8.056 5.252 8.823 1.00 88.38 100 GLU A N 1
ATOM 762 C CA . GLU A 1 100 ? -6.686 5.644 8.468 1.00 88.38 100 GLU A CA 1
ATOM 763 C C . GLU A 1 100 ? -5.801 4.414 8.217 1.00 88.38 100 GLU A C 1
ATOM 765 O O . GLU A 1 100 ? -5.286 4.244 7.108 1.00 88.38 100 GLU A O 1
ATOM 770 N N . GLU A 1 101 ? -5.743 3.489 9.175 1.00 93.94 101 GLU A N 1
ATOM 771 C CA . GLU A 1 101 ? -4.857 2.322 9.105 1.00 93.94 101 GLU A CA 1
ATOM 772 C C . GLU A 1 101 ? -5.280 1.323 8.012 1.00 93.94 101 GLU A C 1
ATOM 774 O O . GLU A 1 101 ? -4.451 0.664 7.381 1.00 93.94 101 GLU A O 1
ATOM 779 N N . LEU A 1 102 ? -6.582 1.210 7.711 1.00 96.50 102 LEU A N 1
ATOM 780 C CA . LEU A 1 102 ? -7.041 0.423 6.557 1.00 96.50 102 LEU A CA 1
ATOM 781 C C . LEU A 1 102 ? -6.610 1.052 5.226 1.00 96.50 102 LEU A C 1
ATOM 783 O O . LEU A 1 102 ? -6.365 0.327 4.256 1.00 96.50 102 LEU A O 1
ATOM 787 N N . GLY A 1 103 ? -6.524 2.382 5.171 1.00 92.56 103 GLY A N 1
ATOM 788 C CA . GLY A 1 103 ? -5.969 3.110 4.037 1.00 92.56 103 GLY A CA 1
ATOM 789 C C . GLY A 1 103 ? -4.488 2.800 3.836 1.00 92.56 103 GLY A C 1
ATOM 790 O O . GLY A 1 103 ? -4.083 2.448 2.722 1.00 92.56 103 GLY A O 1
ATOM 791 N N . ASP A 1 104 ? -3.699 2.844 4.906 1.00 88.94 104 ASP A N 1
ATOM 792 C CA . ASP A 1 104 ? -2.261 2.565 4.853 1.00 88.94 104 ASP A CA 1
ATOM 793 C C . ASP A 1 104 ? -1.971 1.088 4.554 1.00 88.94 104 ASP A C 1
ATOM 795 O O . ASP A 1 104 ? -1.136 0.760 3.699 1.00 88.94 104 ASP A O 1
ATOM 799 N N . LEU A 1 105 ? -2.769 0.169 5.100 1.00 95.44 105 LEU A N 1
ATOM 800 C CA . LEU A 1 105 ? -2.711 -1.240 4.719 1.00 95.44 105 LEU A CA 1
ATOM 801 C C . LEU A 1 105 ? -3.020 -1.445 3.222 1.00 95.44 105 LEU A C 1
ATOM 803 O O . LEU A 1 105 ? -2.346 -2.231 2.544 1.00 95.44 105 LEU A O 1
ATOM 807 N N . LEU A 1 106 ? -3.999 -0.720 2.667 1.00 96.12 106 LEU A N 1
ATOM 808 C CA . LEU A 1 106 ? -4.328 -0.774 1.237 1.00 96.12 106 LEU A CA 1
ATOM 809 C C . LEU A 1 106 ? -3.191 -0.230 0.356 1.00 96.12 106 LEU A C 1
ATOM 811 O O . LEU A 1 106 ? -2.947 -0.764 -0.736 1.00 96.12 106 LEU A O 1
ATOM 815 N N . VAL A 1 107 ? -2.458 0.785 0.818 1.00 93.31 107 VAL A N 1
ATOM 816 C CA . VAL A 1 107 ? -1.231 1.254 0.154 1.00 93.31 107 VAL A CA 1
ATOM 817 C C . VAL A 1 107 ? -0.220 0.113 0.057 1.00 93.31 107 VAL A C 1
ATOM 819 O O . VAL A 1 107 ? 0.315 -0.127 -1.031 1.00 93.31 107 VAL A O 1
ATOM 822 N N . GLN A 1 108 ? 0.009 -0.634 1.142 1.00 94.69 108 GLN A N 1
ATOM 823 C CA . GLN A 1 108 ? 0.947 -1.764 1.125 1.00 94.69 108 GLN A CA 1
ATOM 824 C C . GLN A 1 108 ? 0.518 -2.827 0.105 1.00 94.69 108 GLN A C 1
ATOM 826 O O . GLN A 1 108 ? 1.324 -3.247 -0.731 1.00 94.69 108 GLN A O 1
ATOM 831 N N . VAL A 1 109 ? -0.764 -3.209 0.094 1.00 97.62 109 VAL A N 1
ATOM 832 C CA . VAL A 1 109 ? -1.318 -4.144 -0.907 1.00 97.62 109 VAL A CA 1
ATOM 833 C C . VAL A 1 109 ? -1.073 -3.637 -2.332 1.00 97.62 109 VAL A C 1
ATOM 835 O O . VAL A 1 109 ? -0.644 -4.399 -3.202 1.00 97.62 109 VAL A O 1
ATOM 838 N N . THR A 1 110 ? -1.269 -2.339 -2.562 1.00 96.75 110 THR A N 1
ATOM 839 C CA . THR A 1 110 ? -1.062 -1.705 -3.868 1.00 96.75 110 THR A CA 1
ATOM 840 C C . THR A 1 110 ? 0.402 -1.752 -4.314 1.00 96.75 110 THR A C 1
ATOM 842 O O . THR A 1 110 ? 0.682 -2.053 -5.475 1.00 96.75 110 THR A O 1
ATOM 845 N N . PHE A 1 111 ? 1.357 -1.528 -3.406 1.00 96.69 111 PHE A N 1
ATOM 846 C CA . PHE A 1 111 ? 2.785 -1.688 -3.701 1.00 96.69 111 PHE A CA 1
ATOM 847 C C . PHE A 1 111 ? 3.135 -3.123 -4.097 1.00 96.69 111 PHE A C 1
ATOM 849 O O . PHE A 1 111 ? 3.859 -3.335 -5.073 1.00 96.69 111 PHE A O 1
ATOM 856 N N . HIS A 1 112 ? 2.612 -4.114 -3.373 1.00 98.06 112 HIS A N 1
ATOM 857 C CA . HIS A 1 112 ? 2.796 -5.518 -3.730 1.00 98.06 112 HIS A CA 1
ATOM 858 C C . HIS A 1 112 ? 2.213 -5.813 -5.126 1.00 98.06 112 HIS A C 1
ATOM 860 O O . HIS A 1 112 ? 2.900 -6.416 -5.951 1.00 98.06 112 HIS A O 1
ATOM 866 N N . ALA A 1 113 ? 1.015 -5.316 -5.439 1.00 98.12 113 ALA A N 1
ATOM 867 C CA . ALA A 1 113 ? 0.421 -5.458 -6.769 1.00 98.12 113 ALA A CA 1
ATOM 868 C C . ALA A 1 113 ? 1.250 -4.789 -7.879 1.00 98.12 113 ALA A C 1
ATOM 870 O O . ALA A 1 113 ? 1.431 -5.382 -8.943 1.00 98.12 113 ALA A O 1
ATOM 871 N N . ASP A 1 114 ? 1.802 -3.593 -7.651 1.00 97.94 114 ASP A N 1
ATOM 872 C CA . ASP A 1 114 ? 2.667 -2.934 -8.637 1.00 97.94 114 ASP A CA 1
ATOM 873 C C . ASP A 1 114 ? 3.980 -3.701 -8.867 1.00 97.94 114 ASP A C 1
ATOM 875 O O . ASP A 1 114 ? 4.399 -3.873 -10.014 1.00 97.94 114 ASP A O 1
ATOM 879 N N . ILE A 1 115 ? 4.612 -4.208 -7.801 1.00 97.88 115 ILE A N 1
ATOM 880 C CA . ILE A 1 115 ? 5.836 -5.021 -7.895 1.00 97.88 115 ILE A CA 1
ATOM 881 C C . ILE A 1 115 ? 5.595 -6.255 -8.773 1.00 97.88 115 ILE A C 1
ATOM 883 O O . ILE A 1 115 ? 6.361 -6.498 -9.708 1.00 97.88 115 ILE A O 1
ATOM 887 N N . ALA A 1 116 ? 4.519 -6.997 -8.514 1.00 98.38 116 ALA A N 1
ATOM 888 C CA . ALA A 1 116 ? 4.193 -8.207 -9.262 1.00 98.38 116 ALA A CA 1
ATOM 889 C C . ALA A 1 116 ? 3.784 -7.920 -10.710 1.00 98.38 116 ALA A C 1
ATOM 891 O O . ALA A 1 116 ? 4.227 -8.607 -11.634 1.00 98.38 116 ALA A O 1
ATOM 892 N N . ARG A 1 117 ? 3.010 -6.851 -10.934 1.00 97.94 117 ARG A N 1
ATOM 893 C CA . ARG A 1 117 ? 2.637 -6.395 -12.278 1.00 97.94 117 ARG A CA 1
ATOM 894 C C . ARG A 1 117 ? 3.878 -6.084 -13.110 1.00 97.94 117 ARG A C 1
ATOM 896 O O . ARG A 1 117 ? 3.963 -6.509 -14.260 1.00 97.94 117 ARG A O 1
ATOM 903 N N . ARG A 1 118 ? 4.859 -5.376 -12.537 1.00 96.81 118 ARG A N 1
ATOM 904 C CA . ARG A 1 118 ? 6.132 -5.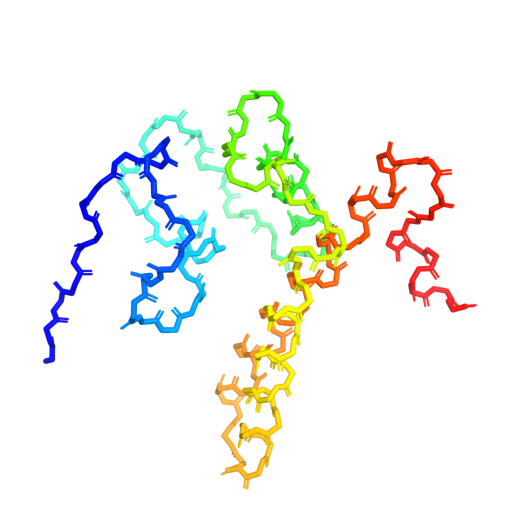053 -13.210 1.00 96.81 118 ARG A CA 1
ATOM 905 C C . ARG A 1 118 ? 6.995 -6.290 -13.474 1.00 96.81 118 ARG A C 1
ATOM 907 O O . ARG A 1 118 ? 7.773 -6.278 -14.425 1.00 96.81 118 ARG A O 1
ATOM 914 N N . ALA A 1 119 ? 6.840 -7.349 -12.681 1.00 97.75 119 ALA A N 1
ATOM 915 C CA . ALA A 1 119 ? 7.458 -8.653 -12.919 1.00 97.75 119 ALA A CA 1
ATOM 916 C C . ALA A 1 119 ? 6.692 -9.522 -13.942 1.00 97.75 119 ALA A C 1
ATOM 918 O O . ALA A 1 119 ? 7.203 -10.559 -14.364 1.00 97.75 119 ALA A O 1
ATOM 919 N N . GLY A 1 120 ? 5.501 -9.097 -14.382 1.00 98.06 120 GLY A N 1
ATOM 920 C CA . GLY A 1 120 ? 4.647 -9.860 -15.295 1.00 98.06 120 GLY A CA 1
ATOM 921 C C . GLY A 1 120 ? 3.962 -11.063 -14.639 1.00 98.06 120 GLY A C 1
ATOM 922 O O . GLY A 1 120 ? 3.661 -12.030 -15.335 1.00 98.06 120 GLY A O 1
ATOM 923 N N . GLU A 1 121 ? 3.755 -11.023 -13.319 1.00 98.44 121 GLU A N 1
ATOM 924 C CA . GLU A 1 121 ? 3.228 -12.146 -12.535 1.00 98.44 121 GLU A CA 1
ATOM 925 C C . GLU A 1 121 ? 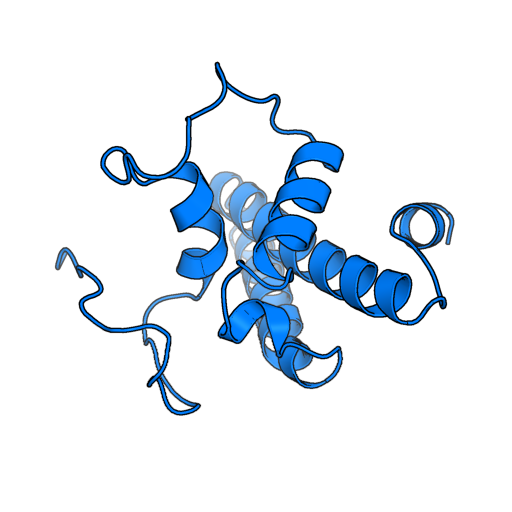1.707 -12.064 -12.336 1.00 98.44 121 GLU A C 1
ATOM 927 O O . GLU A 1 121 ? 0.971 -12.902 -12.850 1.00 98.44 121 GLU A O 1
ATOM 932 N N . TRP A 1 122 ? 1.238 -11.059 -11.594 1.00 98.44 122 TRP A N 1
ATOM 933 C CA . TRP A 1 122 ? -0.172 -10.834 -11.261 1.00 98.44 122 TRP A CA 1
ATOM 934 C C . TRP A 1 122 ? -0.435 -9.346 -11.019 1.00 98.44 122 TRP A C 1
ATOM 936 O O . TRP A 1 122 ? 0.487 -8.539 -10.882 1.00 98.44 122 TRP A O 1
ATOM 946 N N . THR A 1 123 ? -1.708 -8.972 -11.020 1.00 97.44 123 THR A N 1
ATOM 947 C CA . THR A 1 123 ? -2.187 -7.591 -10.950 1.00 97.44 123 THR A CA 1
ATOM 948 C C . THR A 1 123 ? -3.107 -7.377 -9.752 1.00 97.44 123 THR A C 1
ATOM 950 O O . THR A 1 123 ? -3.551 -8.323 -9.107 1.00 97.44 123 THR A O 1
ATOM 953 N N . MET A 1 124 ? -3.464 -6.118 -9.484 1.00 97.19 124 MET A N 1
ATOM 954 C CA . MET A 1 124 ? -4.473 -5.797 -8.471 1.00 97.19 124 MET A CA 1
ATOM 955 C C . MET A 1 124 ? -5.834 -6.455 -8.771 1.00 97.19 124 MET A C 1
ATOM 957 O O . MET A 1 124 ? -6.546 -6.839 -7.850 1.00 97.19 124 MET A O 1
ATOM 961 N N . ALA A 1 125 ? -6.189 -6.638 -10.048 1.00 97.38 125 ALA A N 1
ATOM 962 C CA . ALA A 1 125 ? -7.424 -7.327 -10.420 1.00 97.38 125 ALA A CA 1
ATOM 963 C C . ALA A 1 125 ? -7.396 -8.810 -10.019 1.00 97.38 125 ALA A C 1
ATOM 965 O O . ALA A 1 125 ? -8.411 -9.337 -9.572 1.00 97.38 125 ALA A O 1
ATOM 966 N N . ASP A 1 126 ? -6.233 -9.459 -10.119 1.00 98.25 126 ASP A N 1
ATOM 967 C CA . ASP A 1 126 ? -6.053 -10.842 -9.668 1.00 98.25 126 ASP A CA 1
ATOM 968 C C . ASP A 1 126 ? -6.149 -10.937 -8.137 1.00 98.25 126 ASP A C 1
ATOM 970 O O . ASP A 1 126 ? -6.797 -11.844 -7.624 1.00 98.25 126 ASP A O 1
ATOM 974 N N . VAL A 1 127 ? -5.602 -9.955 -7.403 1.00 97.56 127 VAL A N 1
ATOM 975 C CA . VAL A 1 127 ? -5.748 -9.856 -5.934 1.00 97.56 127 VAL A CA 1
ATOM 976 C C . VAL A 1 127 ? -7.218 -9.735 -5.519 1.00 97.56 127 VAL A C 1
ATOM 978 O O . VAL A 1 127 ? -7.640 -10.376 -4.560 1.00 97.56 127 VAL A O 1
ATOM 981 N N . VAL A 1 128 ? -8.011 -8.938 -6.243 1.00 97.00 128 VAL A N 1
ATOM 982 C CA . VAL A 1 128 ? -9.464 -8.816 -6.011 1.00 97.00 128 VAL A CA 1
ATOM 983 C C . VAL A 1 128 ? -10.205 -10.109 -6.376 1.00 97.00 128 VAL A C 1
ATOM 985 O O . VAL A 1 128 ? -11.215 -10.432 -5.752 1.00 97.00 128 VAL A O 1
ATOM 988 N N . GLY A 1 129 ? -9.723 -10.832 -7.390 1.00 96.31 129 GLY A N 1
ATOM 989 C CA . GLY A 1 129 ? -10.321 -12.070 -7.885 1.00 96.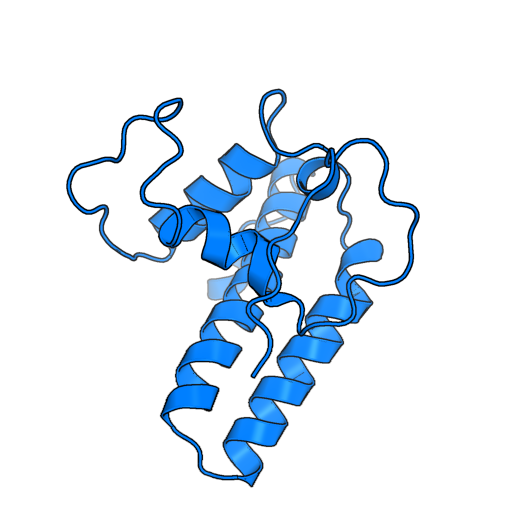31 129 GLY A CA 1
ATOM 990 C C . GLY A 1 129 ? -10.134 -13.277 -6.964 1.00 96.31 129 GLY A C 1
ATOM 991 O O . GLY A 1 129 ? -11.082 -14.049 -6.818 1.00 96.31 129 GLY A O 1
ATOM 992 N N . GLY A 1 130 ? -8.964 -13.394 -6.324 1.00 88.69 130 GLY A N 1
ATOM 993 C CA . GLY A 1 130 ? -8.610 -14.513 -5.439 1.00 88.69 130 GLY A CA 1
ATOM 994 C C . GLY A 1 130 ? -8.195 -15.783 -6.173 1.00 88.69 130 GLY A C 1
ATOM 995 O O . GLY A 1 130 ? -9.019 -16.342 -6.930 1.00 88.69 130 GLY A O 1
#

Sequence (130 aa):
MPTGRCYGDCSSAPMVRCNVSFPCLVQRAFDHPGDTSMPRPDTPSRTVEDLLAVVERLRDAGGCPWDREQTHASLRPNLLEESYEVLEALDLGDADALEEELGDLLVQVTFHADIARRAGEWTMADVVGG